Protein AF-A0A954PNG1-F1 (afdb_monomer_lite)

Radius of gyration: 11.08 Å; chains: 1; bounding box: 22×16×28 Å

Secondary structure (DSSP, 8-state):
-----------TTS-HHHHHHHHHHHHT-

Foldseek 3Di:
DDDDDDADDDPPPPCRVVVVVVVCVVVP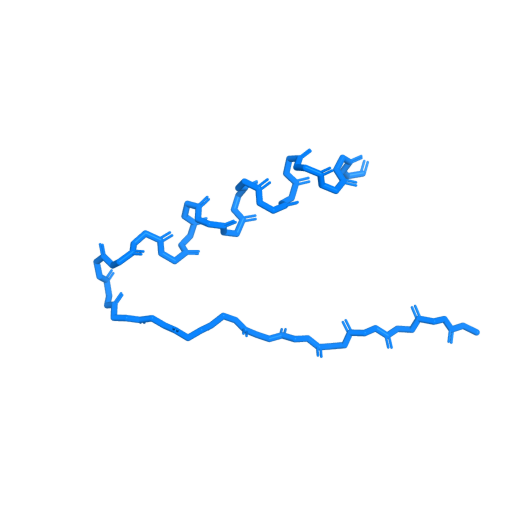D

pLDDT: mean 88.91, std 9.56, range [55.34, 94.75]

Structure (mmCIF, N/CA/C/O backbone):
data_AF-A0A954PNG1-F1
#
_entry.id   AF-A0A954PNG1-F1
#
loop_
_atom_site.group_PDB
_atom_site.id
_atom_site.type_symbol
_atom_site.label_atom_id
_atom_site.label_alt_id
_atom_site.label_comp_id
_atom_site.label_asym_id
_atom_site.label_entity_id
_atom_site.label_seq_id
_atom_site.pdbx_PDB_ins_code
_atom_site.Cartn_x
_atom_site.Cartn_y
_atom_site.Cartn_z
_atom_site.occupancy
_atom_site.B_iso_or_equiv
_atom_site.auth_seq_id
_atom_site.auth_comp_id
_atom_site.auth_asym_id
_atom_site.auth_atom_id
_atom_site.pdbx_PDB_model_num
ATOM 1 N N . MET A 1 1 ? -12.371 -7.929 18.541 1.00 57.91 1 MET A N 1
ATOM 2 C CA . MET A 1 1 ? -11.344 -7.120 17.850 1.00 57.91 1 MET A CA 1
ATOM 3 C C . MET A 1 1 ? -11.061 -7.785 16.510 1.00 57.91 1 MET A C 1
ATOM 5 O O . MET A 1 1 ? -10.789 -8.977 16.511 1.00 57.91 1 MET A O 1
ATOM 9 N N . GLN A 1 2 ? -11.238 -7.086 15.388 1.00 84.88 2 GLN A N 1
ATOM 10 C CA . GLN A 1 2 ? -11.119 -7.666 14.04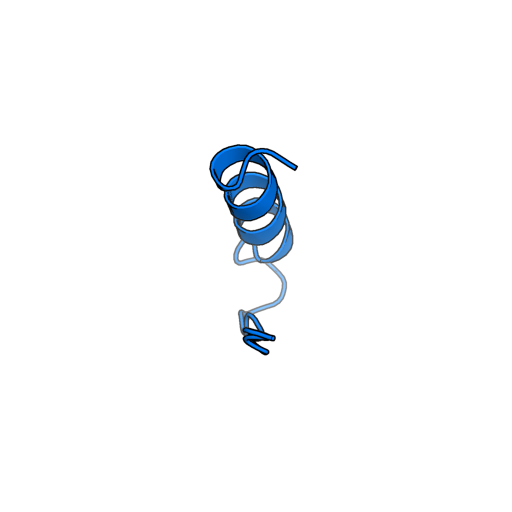0 1.00 84.88 2 GLN A CA 1
ATOM 11 C C . GLN A 1 2 ? -9.829 -7.152 13.388 1.00 84.88 2 GLN A C 1
ATOM 13 O O . GLN A 1 2 ? -9.833 -6.097 12.765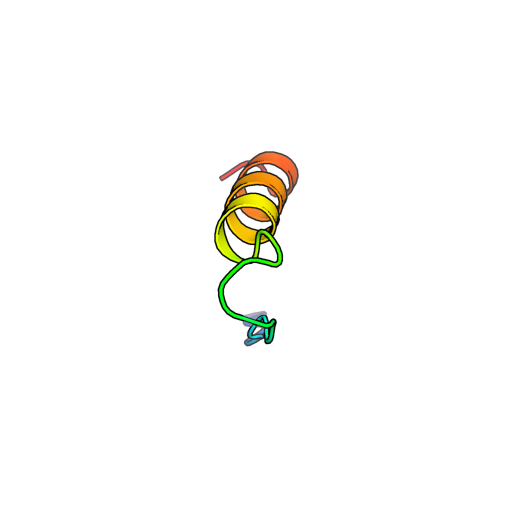 1.00 84.88 2 GLN A O 1
ATOM 18 N N . ILE A 1 3 ? -8.716 -7.865 13.582 1.00 91.75 3 ILE A N 1
ATOM 19 C CA . ILE A 1 3 ? -7.417 -7.539 12.970 1.00 91.75 3 ILE A CA 1
ATOM 20 C C . ILE A 1 3 ? -7.198 -8.485 11.790 1.00 91.75 3 ILE A C 1
ATOM 22 O O . ILE A 1 3 ? -7.364 -9.698 11.926 1.00 91.75 3 ILE A O 1
ATOM 26 N N . ARG A 1 4 ? -6.836 -7.937 10.627 1.00 91.69 4 ARG A N 1
ATOM 27 C CA . ARG A 1 4 ? -6.598 -8.688 9.386 1.00 91.69 4 ARG A CA 1
ATOM 28 C C . ARG A 1 4 ? -5.200 -8.353 8.876 1.00 91.69 4 ARG A C 1
ATOM 30 O O . ARG A 1 4 ? -4.974 -7.256 8.380 1.00 91.69 4 ARG A O 1
ATOM 37 N N . ASN A 1 5 ? -4.275 -9.300 8.999 1.00 93.69 5 ASN A N 1
ATOM 38 C CA . ASN A 1 5 ? -2.912 -9.143 8.497 1.00 93.69 5 ASN A CA 1
ATOM 39 C C . ASN A 1 5 ? -2.844 -9.598 7.037 1.00 93.69 5 ASN A C 1
ATOM 41 O O . ASN A 1 5 ? -3.286 -10.700 6.713 1.00 93.69 5 ASN A O 1
ATOM 45 N N . PHE A 1 6 ? -2.270 -8.770 6.170 1.00 94.75 6 PHE A N 1
ATOM 46 C CA . PHE A 1 6 ? -1.988 -9.117 4.781 1.00 94.75 6 PHE A CA 1
ATOM 47 C C . PHE A 1 6 ? -0.686 -8.453 4.327 1.00 94.75 6 PHE A C 1
ATOM 49 O O . PHE A 1 6 ? -0.200 -7.514 4.958 1.00 94.75 6 PHE A O 1
ATOM 56 N N . CYS A 1 7 ? -0.117 -8.937 3.226 1.00 93.75 7 CYS A N 1
ATOM 57 C CA . CYS A 1 7 ? 1.025 -8.313 2.576 1.00 93.75 7 CYS A CA 1
ATOM 58 C C . CYS A 1 7 ? 0.831 -8.316 1.060 1.00 93.75 7 CYS A C 1
ATOM 60 O O . CYS A 1 7 ? 0.151 -9.167 0.492 1.00 93.75 7 CYS A O 1
ATOM 62 N N . ILE A 1 8 ? 1.434 -7.334 0.401 1.00 91.62 8 ILE A N 1
ATOM 63 C CA . ILE A 1 8 ? 1.503 -7.273 -1.059 1.00 91.62 8 ILE A CA 1
ATOM 64 C C . ILE A 1 8 ? 2.829 -7.934 -1.463 1.00 91.62 8 ILE A C 1
ATOM 66 O O . ILE A 1 8 ? 3.833 -7.714 -0.783 1.00 91.62 8 ILE A O 1
ATOM 70 N N . ILE A 1 9 ? 2.874 -8.690 -2.560 1.00 93.50 9 ILE A N 1
ATOM 71 C CA . ILE A 1 9 ? 4.105 -9.247 -3.150 1.00 93.50 9 ILE A CA 1
ATOM 72 C C . ILE A 1 9 ? 4.090 -8.900 -4.638 1.00 93.50 9 ILE A C 1
ATOM 74 O O . ILE A 1 9 ? 3.120 -9.199 -5.327 1.00 93.50 9 ILE A O 1
ATOM 78 N N . ALA A 1 10 ? 5.135 -8.231 -5.119 1.00 92.25 10 ALA A N 1
ATOM 79 C CA . ALA A 1 10 ? 5.265 -7.830 -6.515 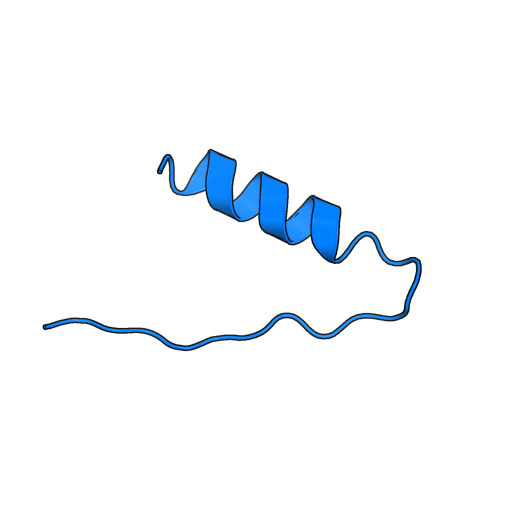1.00 92.25 10 ALA A CA 1
ATOM 80 C C . ALA A 1 10 ? 6.745 -7.618 -6.868 1.00 92.25 10 ALA A C 1
ATOM 82 O O . ALA A 1 10 ? 7.562 -7.390 -5.974 1.00 92.25 10 ALA A O 1
ATOM 83 N N . HIS A 1 11 ? 7.077 -7.691 -8.159 1.00 94.25 11 HIS A N 1
ATOM 84 C CA . HIS A 1 11 ? 8.409 -7.368 -8.675 1.00 94.25 11 HIS A CA 1
ATOM 85 C C . HIS A 1 11 ? 8.721 -5.870 -8.475 1.00 94.25 11 HIS A C 1
ATOM 87 O O . HIS A 1 11 ? 7.800 -5.062 -8.341 1.00 94.25 11 HIS A O 1
ATOM 93 N N . ILE A 1 12 ? 10.009 -5.511 -8.426 1.00 84.06 12 ILE A N 1
ATOM 94 C CA . ILE A 1 12 ? 10.519 -4.225 -7.924 1.00 84.06 12 ILE A CA 1
ATOM 95 C C . ILE A 1 12 ? 9.992 -2.983 -8.668 1.00 84.06 12 ILE A C 1
ATOM 97 O O . ILE A 1 12 ? 9.953 -1.913 -8.076 1.00 84.06 12 ILE A O 1
ATOM 101 N N . ASP A 1 13 ? 9.419 -3.136 -9.862 1.00 87.38 13 ASP A N 1
ATOM 102 C CA . ASP A 1 13 ? 8.875 -2.021 -10.653 1.00 87.38 13 ASP A CA 1
ATOM 103 C C . ASP A 1 13 ? 7.356 -2.096 -10.891 1.00 87.38 13 ASP A C 1
ATOM 105 O O . ASP A 1 13 ? 6.779 -1.279 -11.604 1.00 87.38 13 ASP A O 1
ATOM 109 N N . HIS A 1 14 ? 6.659 -3.061 -10.286 1.00 89.69 14 HIS A N 1
ATOM 110 C CA . HIS A 1 14 ? 5.230 -3.310 -10.541 1.00 89.69 14 HIS A CA 1
ATOM 111 C C . HIS A 1 14 ? 4.290 -2.392 -9.737 1.00 89.69 14 HIS A C 1
ATOM 113 O O . HIS A 1 14 ? 3.153 -2.758 -9.442 1.00 89.69 14 HIS A O 1
ATOM 119 N N . GLY A 1 15 ? 4.757 -1.208 -9.333 1.00 89.38 15 GLY A N 1
ATOM 120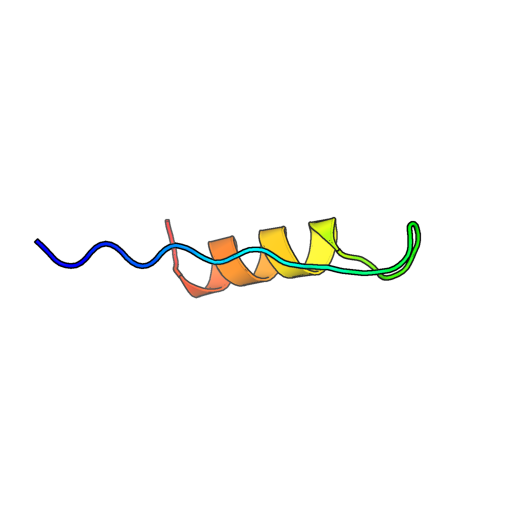 C CA . GLY A 1 15 ? 3.913 -0.225 -8.643 1.00 89.38 15 GLY A CA 1
ATOM 121 C C . GLY A 1 15 ? 3.372 -0.707 -7.292 1.00 89.38 15 GLY A C 1
ATOM 122 O O . GLY A 1 15 ? 2.280 -0.317 -6.887 1.00 89.38 15 GLY A O 1
ATOM 123 N N . LYS A 1 16 ? 4.118 -1.561 -6.579 1.00 94.50 16 LYS A N 1
ATOM 124 C CA . LYS A 1 16 ? 3.723 -2.109 -5.269 1.00 94.50 16 LYS A CA 1
ATOM 125 C C . LYS A 1 16 ? 3.364 -1.017 -4.257 1.00 94.50 16 LYS A C 1
ATOM 127 O O . LYS A 1 16 ? 2.380 -1.156 -3.535 1.00 94.50 16 LYS A O 1
ATOM 132 N N . SER A 1 17 ? 4.162 0.051 -4.223 1.00 92.88 17 SER A N 1
ATOM 133 C CA . SER A 1 17 ? 3.921 1.220 -3.374 1.00 92.88 17 SER A CA 1
ATOM 134 C C . SER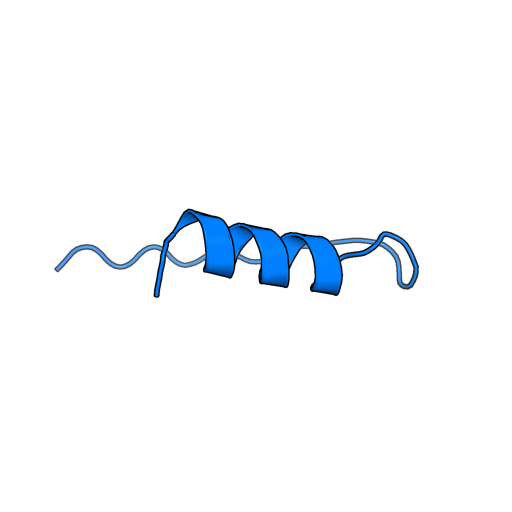 A 1 17 ? 2.695 1.997 -3.847 1.00 92.88 17 SER A C 1
ATOM 136 O O . SER A 1 17 ? 1.812 2.253 -3.047 1.00 92.88 17 SER A O 1
ATOM 138 N N . THR A 1 18 ? 2.548 2.222 -5.158 1.00 94.44 18 THR A N 1
ATOM 139 C CA . THR A 1 18 ? 1.370 2.887 -5.741 1.00 94.44 18 THR A CA 1
ATOM 140 C C . THR A 1 18 ? 0.064 2.167 -5.406 1.00 94.44 18 THR A C 1
ATOM 142 O O . THR A 1 18 ? -0.933 2.808 -5.089 1.00 94.44 18 THR A O 1
ATOM 145 N N . LEU A 1 19 ? 0.051 0.830 -5.450 1.00 93.56 19 LEU A N 1
ATOM 146 C CA . LEU A 1 19 ? -1.109 0.040 -5.039 1.00 93.56 19 LEU A CA 1
ATOM 147 C C . LEU A 1 19 ? -1.408 0.222 -3.546 1.00 93.56 19 LEU A C 1
ATOM 149 O O . LEU A 1 19 ? -2.571 0.359 -3.180 1.00 93.56 19 LEU A O 1
ATOM 153 N N . ALA A 1 20 ? -0.380 0.230 -2.693 1.00 93.50 20 ALA A N 1
ATOM 154 C CA . ALA A 1 20 ? -0.548 0.461 -1.261 1.00 93.50 20 ALA A CA 1
ATOM 155 C C . ALA A 1 20 ? -1.105 1.865 -0.978 1.00 93.50 20 ALA A C 1
ATOM 157 O O . ALA A 1 20 ? -2.061 1.984 -0.216 1.00 93.50 20 ALA A O 1
ATOM 158 N N . ASP A 1 21 ? -0.580 2.892 -1.646 1.00 93.50 21 ASP A N 1
ATOM 159 C CA . ASP A 1 21 ? -1.040 4.276 -1.507 1.00 93.50 21 ASP A CA 1
ATOM 160 C C . ASP A 1 21 ? -2.516 4.405 -1.906 1.00 93.50 21 ASP A C 1
ATOM 162 O O . ASP A 1 21 ? -3.325 4.945 -1.153 1.00 93.50 21 ASP A O 1
ATOM 166 N N . ARG A 1 22 ? -2.910 3.805 -3.039 1.00 92.50 22 ARG A N 1
ATOM 167 C CA . ARG A 1 22 ? -4.316 3.760 -3.470 1.00 92.50 22 ARG A CA 1
ATOM 168 C C . ARG A 1 22 ? -5.203 3.014 -2.484 1.00 92.50 22 ARG A C 1
ATOM 170 O O . ARG A 1 22 ? -6.302 3.472 -2.201 1.00 92.50 22 ARG A O 1
ATOM 177 N N . LEU A 1 23 ? -4.755 1.871 -1.963 1.00 92.88 23 LEU A N 1
ATOM 178 C CA . LEU A 1 23 ? -5.511 1.131 -0.950 1.00 92.88 23 LEU A CA 1
ATOM 179 C C . LEU A 1 23 ? -5.750 1.990 0.294 1.00 92.88 23 LEU A C 1
ATOM 181 O O . LEU A 1 23 ? -6.874 2.004 0.786 1.00 92.88 23 LEU A O 1
ATOM 185 N N . LEU A 1 24 ? -4.740 2.734 0.753 1.00 91.31 24 LEU A N 1
ATOM 186 C CA . LEU A 1 24 ? -4.863 3.649 1.889 1.00 91.31 24 LEU A CA 1
ATOM 187 C C . LEU A 1 24 ? -5.845 4.797 1.603 1.00 91.31 24 LEU A C 1
ATOM 189 O O . LEU A 1 24 ? -6.692 5.077 2.452 1.00 91.31 24 LEU A O 1
ATOM 193 N N . GLU A 1 25 ? -5.798 5.395 0.406 1.00 94.31 25 GLU A N 1
ATOM 194 C CA . GLU A 1 25 ? -6.783 6.393 -0.052 1.00 94.31 25 GLU A CA 1
ATOM 195 C C . GLU A 1 25 ? -8.212 5.826 -0.070 1.00 94.31 25 GLU A C 1
ATOM 197 O O . GLU A 1 25 ? -9.140 6.466 0.420 1.00 94.31 25 GLU A O 1
ATOM 202 N N . PHE A 1 26 ? -8.400 4.614 -0.607 1.00 91.94 26 PHE A N 1
ATOM 203 C CA . PHE A 1 26 ? -9.712 3.965 -0.706 1.00 91.94 26 PHE A CA 1
ATOM 204 C C . PHE A 1 26 ? -10.282 3.562 0.653 1.00 91.94 26 PHE A C 1
ATOM 206 O O . PHE A 1 26 ? -11.493 3.644 0.853 1.00 91.94 26 PHE A O 1
ATOM 213 N N . THR A 1 27 ? -9.435 3.112 1.582 1.00 90.12 27 THR A N 1
ATOM 214 C CA . THR A 1 27 ? -9.862 2.811 2.956 1.00 90.12 27 THR A CA 1
ATOM 215 C C . THR A 1 27 ? -10.029 4.064 3.809 1.00 90.12 27 THR A C 1
ATOM 217 O O . THR A 1 27 ? -10.532 3.955 4.922 1.00 90.12 27 THR A O 1
ATOM 220 N N . GLY A 1 28 ? -9.656 5.229 3.265 1.00 77.19 28 GLY A N 1
ATOM 221 C CA . GLY A 1 28 ? -9.993 6.544 3.783 1.00 77.19 28 GLY A CA 1
ATOM 222 C C . GLY A 1 28 ? -9.481 6.813 5.189 1.00 77.19 28 GLY A C 1
ATOM 223 O O . GLY A 1 28 ? -10.287 7.306 5.962 1.00 77.19 28 GLY A O 1
ATOM 224 N N . THR A 1 29 ? -8.214 6.462 5.481 1.00 55.34 29 THR A N 1
ATOM 225 C CA . THR A 1 29 ? -7.498 6.678 6.770 1.00 55.34 29 THR A CA 1
ATOM 226 C C . THR A 1 29 ? -8.369 7.027 7.972 1.00 55.34 29 THR A C 1
ATOM 228 O O . THR A 1 29 ? -8.803 8.198 8.054 1.00 55.34 29 THR A O 1
#

Sequence (29 aa):
MQIRNFCIIAHIDHGKSTLADRLLEFTGT